Protein AF-A0A3B8TT41-F1 (afdb_monomer_lite)

Radius of gyration: 17.3 Å; chains: 1; bounding box: 31×14×55 Å

Secondary structure (DSSP, 8-state):
-HHHHHHHHHHHHHHHHHHHHHHHHHHHHH-S--HHHHHHHHHHHHHHHHHHHHHHHHHHHHHHHHHHT--

Foldseek 3Di:
DLVVLVVLLVVLVVLLVVLVVQLVVCCVVPVDDDCSNCVSVVSSVVSVVVSVVSVVVSVVVVVVVVVVVVD

Structure (mmCIF, N/CA/C/O backbone):
data_AF-A0A3B8TT41-F1
#
_entry.id   AF-A0A3B8TT41-F1
#
loop_
_atom_site.group_PDB
_atom_site.id
_atom_site.type_symbol
_atom_site.label_atom_id
_atom_site.label_alt_id
_atom_site.label_comp_id
_atom_site.label_asym_id
_atom_site.label_entity_id
_atom_site.label_seq_id
_atom_site.pdbx_PDB_ins_code
_atom_site.Cartn_x
_atom_site.Cartn_y
_atom_site.Cartn_z
_atom_site.occupancy
_atom_site.B_iso_or_equiv
_atom_site.auth_seq_id
_atom_site.auth_comp_id
_atom_site.auth_asym_id
_atom_site.auth_atom_id
_atom_site.pdbx_PDB_model_num
ATOM 1 N N . MET A 1 1 ? -21.163 1.026 12.439 1.00 62.28 1 MET A N 1
ATOM 2 C CA . MET A 1 1 ? -19.725 1.386 12.346 1.00 62.28 1 MET A CA 1
ATOM 3 C C . MET A 1 1 ? -18.791 0.207 12.066 1.00 62.28 1 MET A C 1
ATOM 5 O O . MET A 1 1 ? -18.051 0.300 11.098 1.00 62.28 1 MET A O 1
ATOM 9 N N . LYS A 1 2 ? -18.820 -0.908 12.820 1.00 65.75 2 LYS A N 1
ATOM 10 C CA . LYS A 1 2 ? -17.852 -2.015 12.617 1.00 65.75 2 LYS A CA 1
ATOM 11 C C . LYS A 1 2 ? -17.866 -2.631 11.207 1.00 65.75 2 LYS A C 1
ATOM 13 O O . LYS A 1 2 ? -16.808 -2.794 10.615 1.00 65.75 2 LYS A O 1
ATOM 18 N N . ARG A 1 3 ? -19.056 -2.895 10.645 1.00 76.31 3 ARG A N 1
ATOM 19 C CA . ARG A 1 3 ? -19.210 -3.429 9.274 1.00 76.31 3 ARG A CA 1
ATOM 20 C C . ARG A 1 3 ? -18.731 -2.445 8.195 1.00 76.31 3 ARG A C 1
ATOM 22 O O . ARG A 1 3 ? -18.065 -2.854 7.259 1.00 76.31 3 ARG A O 1
ATOM 29 N N . PHE A 1 4 ? -18.994 -1.148 8.367 1.00 79.06 4 PHE A N 1
ATOM 30 C CA . PHE A 1 4 ? -18.542 -0.102 7.438 1.00 79.06 4 PHE A CA 1
ATOM 31 C C . PHE A 1 4 ? -17.010 -0.031 7.353 1.00 79.06 4 PHE A C 1
ATOM 33 O O . PHE A 1 4 ? -16.452 -0.111 6.265 1.00 79.06 4 PHE A O 1
ATOM 40 N N . LEU A 1 5 ? -16.326 0.012 8.503 1.00 78.00 5 LEU A N 1
ATOM 41 C CA . LEU A 1 5 ? -14.858 -0.003 8.554 1.00 78.00 5 LEU A CA 1
ATOM 42 C C . LEU A 1 5 ? -14.260 -1.299 7.985 1.00 78.00 5 LEU A C 1
ATOM 44 O O . LEU A 1 5 ? -13.092 -1.311 7.625 1.00 78.00 5 LEU A O 1
ATOM 48 N N . PHE A 1 6 ? -15.013 -2.401 7.956 1.00 79.75 6 PHE A N 1
ATOM 49 C CA . PHE A 1 6 ? -14.582 -3.680 7.382 1.00 79.75 6 PHE A CA 1
ATOM 50 C C . PHE A 1 6 ? -14.622 -3.684 5.860 1.00 79.75 6 PHE A C 1
ATOM 52 O O . PHE A 1 6 ? -13.623 -4.024 5.233 1.00 79.75 6 PHE A O 1
ATOM 59 N N . TYR A 1 7 ? -15.717 -3.212 5.265 1.00 85.81 7 TYR A N 1
ATOM 60 C CA . TYR A 1 7 ? -15.777 -3.042 3.814 1.00 85.81 7 TYR A CA 1
ATOM 61 C C . TYR A 1 7 ? -14.750 -2.026 3.31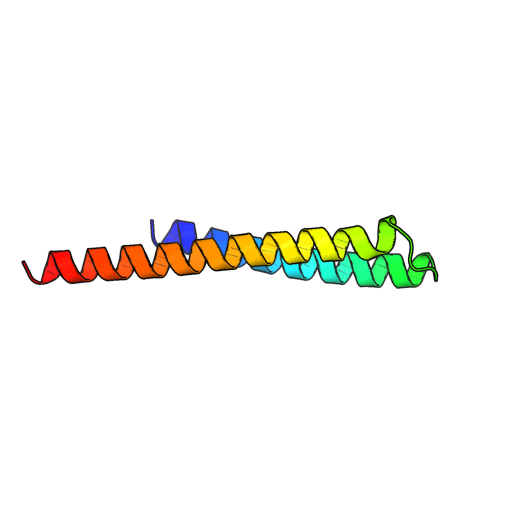4 1.00 85.81 7 TYR A C 1
ATOM 63 O O . TYR A 1 7 ? -14.113 -2.269 2.294 1.00 85.81 7 TYR A O 1
ATOM 71 N N . LEU A 1 8 ? -14.529 -0.938 4.060 1.00 86.25 8 LEU A N 1
ATOM 72 C CA . LEU A 1 8 ? -13.486 0.032 3.726 1.00 86.25 8 LEU A CA 1
ATOM 73 C C . LEU A 1 8 ? -12.093 -0.610 3.747 1.00 86.25 8 LEU A C 1
ATOM 75 O O . LEU A 1 8 ? -11.305 -0.389 2.840 1.00 86.25 8 LEU A O 1
ATOM 79 N N . GLU A 1 9 ? -11.792 -1.433 4.752 1.00 85.25 9 GLU A N 1
ATOM 80 C CA . GLU A 1 9 ? -10.508 -2.135 4.847 1.00 85.25 9 GLU A CA 1
ATOM 81 C C . GLU A 1 9 ? -10.258 -3.041 3.630 1.00 85.25 9 GLU A C 1
ATOM 83 O O . GLU A 1 9 ? -9.184 -2.984 3.037 1.00 85.25 9 GLU A O 1
ATOM 88 N N . ILE A 1 10 ? -11.266 -3.813 3.213 1.00 88.81 10 ILE A N 1
ATOM 89 C CA . ILE A 1 10 ? -11.187 -4.664 2.017 1.00 88.81 10 ILE A CA 1
ATOM 90 C C . ILE A 1 10 ? -11.009 -3.821 0.751 1.00 88.81 10 ILE A C 1
ATOM 92 O O . ILE A 1 10 ? -10.181 -4.163 -0.090 1.00 88.81 10 ILE A O 1
ATOM 96 N N . LEU A 1 11 ? -11.743 -2.712 0.626 1.00 91.19 11 LEU A N 1
ATOM 97 C CA . LEU A 1 11 ? -11.639 -1.798 -0.512 1.00 91.19 11 LEU A CA 1
ATOM 98 C C . LEU A 1 11 ? -10.211 -1.253 -0.660 1.00 91.19 11 LEU A C 1
ATOM 100 O O . LEU A 1 11 ? -9.647 -1.278 -1.750 1.00 91.19 11 LEU A O 1
ATOM 104 N N . TRP A 1 12 ? -9.605 -0.803 0.441 1.00 89.38 12 TRP A N 1
ATOM 105 C CA . TRP A 1 12 ? -8.239 -0.277 0.426 1.00 89.38 12 TRP A CA 1
ATOM 106 C C . TRP A 1 12 ? -7.195 -1.367 0.171 1.00 89.38 12 TRP A C 1
ATOM 108 O O . TRP A 1 12 ? -6.217 -1.109 -0.524 1.00 89.38 12 TRP A O 1
ATOM 118 N N . ILE A 1 13 ? -7.410 -2.595 0.654 1.00 90.00 13 ILE A N 1
ATOM 119 C CA . ILE A 1 13 ? -6.565 -3.744 0.290 1.00 90.00 13 ILE A CA 1
ATOM 120 C C . ILE A 1 13 ? -6.662 -4.022 -1.216 1.00 90.00 13 ILE A C 1
ATOM 122 O O . ILE A 1 13 ? -5.634 -4.177 -1.871 1.00 90.00 13 ILE A O 1
ATOM 126 N N . ALA A 1 14 ? -7.872 -4.032 -1.782 1.00 91.62 14 ALA A N 1
ATOM 127 C CA . ALA A 1 14 ? -8.076 -4.227 -3.215 1.00 91.62 14 ALA A CA 1
ATOM 128 C C . ALA A 1 14 ? -7.407 -3.119 -4.047 1.00 91.62 14 ALA A C 1
ATOM 130 O O . ALA A 1 14 ? -6.786 -3.415 -5.064 1.00 91.62 14 ALA A O 1
ATOM 131 N N . ALA A 1 15 ? -7.458 -1.864 -3.586 1.00 90.00 15 ALA A N 1
ATOM 132 C CA . ALA A 1 15 ? -6.768 -0.744 -4.227 1.00 90.00 15 ALA A CA 1
ATOM 133 C C . ALA A 1 15 ? -5.238 -0.924 -4.236 1.00 90.00 15 ALA A C 1
ATOM 135 O O . ALA A 1 15 ? -4.596 -0.677 -5.257 1.00 90.00 15 ALA A O 1
ATOM 136 N N . ILE A 1 16 ? -4.652 -1.414 -3.136 1.00 91.50 16 ILE A N 1
ATOM 137 C CA . ILE A 1 16 ? -3.217 -1.736 -3.071 1.00 91.50 16 ILE A CA 1
ATOM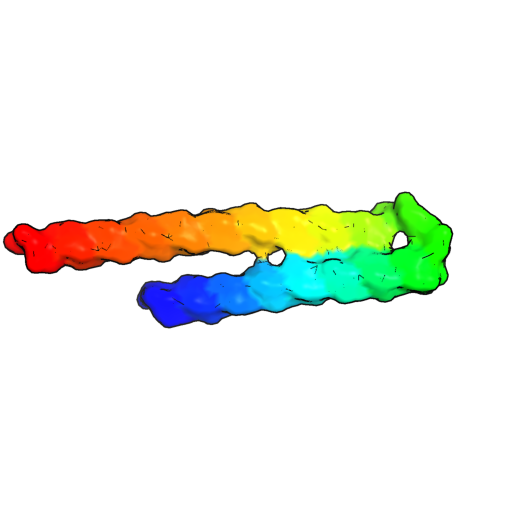 138 C C . ILE A 1 16 ? -2.880 -2.844 -4.073 1.00 91.50 16 ILE A C 1
ATOM 140 O O . ILE A 1 16 ? -1.943 -2.692 -4.853 1.00 91.50 16 ILE A O 1
ATOM 144 N N . VAL A 1 17 ? -3.657 -3.929 -4.104 1.00 93.69 17 VAL A N 1
ATOM 145 C CA . VAL A 1 17 ? -3.429 -5.035 -5.048 1.00 93.69 17 VAL A CA 1
ATOM 146 C C . VAL A 1 17 ? -3.510 -4.540 -6.493 1.00 93.69 17 VAL A C 1
ATOM 148 O O . VAL A 1 17 ? -2.582 -4.774 -7.262 1.00 93.69 17 VAL A O 1
ATOM 151 N N . ALA A 1 18 ? -4.550 -3.776 -6.837 1.00 92.75 18 ALA A N 1
ATOM 152 C CA . ALA A 1 18 ? -4.711 -3.198 -8.168 1.00 92.75 18 ALA A CA 1
ATOM 153 C C . ALA A 1 18 ? -3.520 -2.311 -8.556 1.00 92.75 18 ALA A C 1
ATOM 155 O O . ALA A 1 18 ? -3.021 -2.402 -9.673 1.00 92.75 18 ALA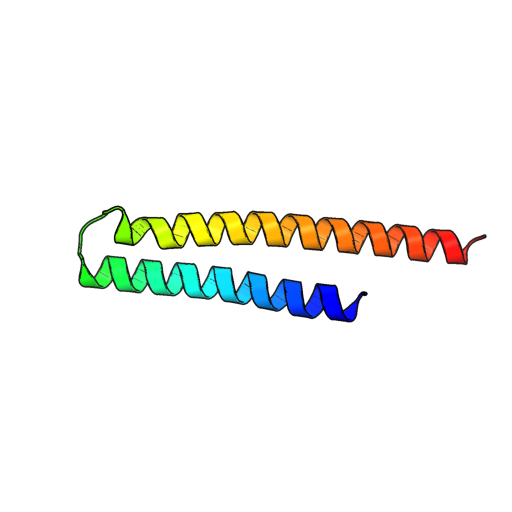 A O 1
ATOM 156 N N . SER A 1 19 ? -3.012 -1.501 -7.624 1.00 91.75 19 SER A N 1
ATOM 157 C CA . SER A 1 19 ? -1.858 -0.637 -7.878 1.00 91.75 19 SER A CA 1
ATOM 158 C C . SER A 1 19 ? -0.578 -1.418 -8.210 1.00 91.75 19 SER A C 1
ATOM 160 O O . SER A 1 19 ? 0.176 -1.016 -9.096 1.00 91.75 19 SER A O 1
ATOM 162 N N . VAL A 1 20 ? -0.366 -2.571 -7.565 1.00 92.19 20 VAL A N 1
ATOM 163 C CA . VAL A 1 20 ? 0.767 -3.467 -7.839 1.00 92.19 20 VAL A CA 1
ATOM 164 C C . VAL A 1 20 ? 0.590 -4.163 -9.188 1.00 92.19 20 VAL A C 1
ATOM 166 O O . VAL A 1 20 ? 1.548 -4.272 -9.950 1.00 92.19 20 VAL A O 1
ATOM 169 N N . THR A 1 21 ? -0.631 -4.591 -9.519 1.00 93.06 21 THR A N 1
ATOM 170 C CA . THR A 1 21 ? -0.935 -5.189 -10.827 1.00 93.06 21 THR A CA 1
ATOM 171 C C . THR A 1 21 ? -0.700 -4.196 -11.964 1.00 93.06 21 THR A C 1
ATOM 173 O O . THR A 1 21 ? -0.055 -4.542 -12.949 1.00 93.06 21 THR A O 1
ATOM 176 N N . VAL A 1 22 ? -1.159 -2.949 -11.814 1.00 91.38 22 VAL A N 1
ATOM 177 C CA . VAL A 1 22 ? -0.951 -1.887 -12.812 1.00 91.38 22 VAL A CA 1
ATOM 178 C C . VAL A 1 22 ? 0.529 -1.519 -12.928 1.00 91.38 22 VAL A C 1
ATOM 180 O O . VAL A 1 22 ? 1.015 -1.335 -14.038 1.00 91.38 22 VAL A O 1
ATOM 183 N N . PHE A 1 23 ? 1.270 -1.467 -11.815 1.00 90.06 23 PHE A N 1
ATOM 184 C CA . PHE A 1 23 ? 2.726 -1.297 -11.850 1.00 90.06 23 PHE A CA 1
ATOM 185 C C . PHE A 1 23 ? 3.400 -2.394 -12.684 1.00 90.06 23 PHE A C 1
ATOM 187 O O . PHE A 1 23 ? 4.175 -2.083 -13.584 1.00 90.06 23 PHE A O 1
ATOM 194 N N . ALA A 1 24 ? 3.083 -3.664 -12.412 1.00 90.12 24 ALA A N 1
ATOM 195 C CA . ALA A 1 24 ? 3.668 -4.796 -13.126 1.00 90.12 24 ALA A CA 1
ATOM 196 C C . ALA A 1 24 ? 3.322 -4.769 -14.623 1.00 90.12 24 ALA A C 1
ATOM 198 O O . ALA A 1 24 ? 4.195 -5.008 -15.455 1.00 90.12 24 ALA A O 1
ATOM 199 N N . TRP A 1 25 ? 2.077 -4.417 -14.961 1.00 91.94 25 TRP A N 1
ATOM 200 C CA . TRP A 1 25 ? 1.632 -4.256 -16.345 1.00 91.94 25 TRP A CA 1
ATOM 201 C C . TRP A 1 25 ? 2.382 -3.129 -17.065 1.00 91.94 25 TRP A C 1
ATOM 203 O O . TRP A 1 25 ? 2.964 -3.348 -18.124 1.00 91.94 25 TRP A O 1
ATOM 213 N N . ASN A 1 26 ? 2.438 -1.938 -16.463 1.00 89.12 26 ASN A N 1
ATOM 214 C CA . ASN A 1 26 ? 3.120 -0.783 -17.049 1.00 89.12 26 ASN A CA 1
ATOM 215 C C . ASN A 1 26 ? 4.630 -1.016 -17.186 1.00 89.12 26 ASN A C 1
ATOM 217 O O . ASN A 1 26 ? 5.229 -0.576 -18.164 1.00 89.12 26 ASN A O 1
ATOM 221 N N . PHE A 1 27 ? 5.246 -1.712 -16.226 1.00 87.25 27 PHE A N 1
ATOM 222 C CA . PHE A 1 27 ? 6.658 -2.082 -16.296 1.00 87.25 27 PHE A CA 1
ATOM 223 C C . PHE A 1 27 ? 6.924 -3.078 -17.433 1.00 87.25 27 PHE A C 1
ATOM 225 O O . PHE A 1 27 ? 7.910 -2.922 -18.153 1.00 87.25 27 PHE A O 1
ATOM 232 N N . TYR A 1 28 ? 6.030 -4.056 -17.625 1.00 88.94 28 TYR A N 1
ATOM 233 C CA . TYR A 1 28 ? 6.124 -5.023 -18.718 1.00 88.94 28 TYR A CA 1
ATOM 234 C C . TYR A 1 28 ? 5.982 -4.361 -20.096 1.00 88.94 28 TYR A C 1
ATOM 236 O O . TYR A 1 28 ? 6.782 -4.649 -20.981 1.00 88.94 28 TYR A O 1
ATOM 244 N N . GLU A 1 29 ? 5.021 -3.449 -20.277 1.00 88.94 29 GLU A N 1
ATOM 245 C CA . GLU A 1 29 ? 4.833 -2.765 -21.565 1.00 88.94 29 GLU A CA 1
ATOM 246 C C . GLU A 1 29 ? 5.914 -1.725 -21.880 1.00 88.94 29 GLU A C 1
ATOM 248 O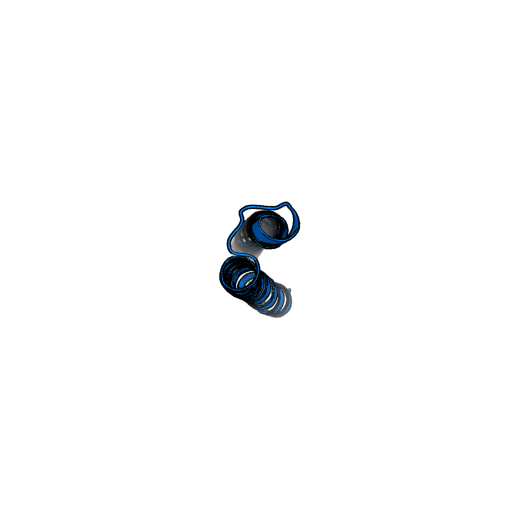 O . GLU A 1 29 ? 6.384 -1.655 -23.013 1.00 88.94 29 GLU A O 1
ATOM 253 N N . GLN A 1 30 ? 6.298 -0.879 -20.916 1.00 83.44 3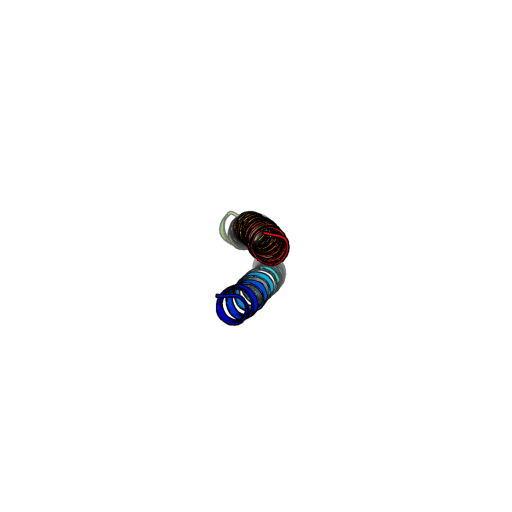0 GLN A N 1
ATOM 254 C CA . GLN A 1 30 ? 7.173 0.265 -21.209 1.00 83.44 30 GLN A CA 1
ATOM 255 C C . GLN A 1 30 ? 8.662 -0.074 -21.163 1.00 83.44 30 GLN A C 1
ATOM 257 O O . GLN A 1 30 ? 9.465 0.709 -21.675 1.00 83.44 30 GLN A O 1
ATOM 262 N N . GLY A 1 31 ? 9.053 -1.166 -20.495 1.00 78.00 31 GLY A N 1
ATOM 263 C CA . GLY A 1 31 ? 10.455 -1.584 -20.355 1.00 78.00 31 GLY A CA 1
ATOM 264 C C . GLY A 1 31 ? 11.386 -0.526 -19.740 1.00 78.00 31 GLY A C 1
ATOM 265 O O . GLY A 1 31 ? 12.605 -0.658 -19.813 1.00 78.00 31 GLY A O 1
ATOM 266 N N . SER A 1 32 ? 10.834 0.546 -19.161 1.00 77.31 32 SER A N 1
ATOM 267 C CA . SER A 1 32 ? 11.559 1.713 -18.655 1.00 77.31 32 SER A CA 1
ATOM 268 C C . SER A 1 32 ? 10.894 2.248 -17.390 1.00 77.31 32 SER A C 1
ATOM 270 O O . SER A 1 32 ? 9.675 2.208 -17.238 1.00 77.31 32 SER A O 1
ATOM 272 N N . PHE A 1 33 ? 11.697 2.747 -16.450 1.00 78.06 33 PHE A N 1
ATOM 273 C CA . PHE A 1 33 ? 11.216 3.184 -15.138 1.00 78.06 33 PHE A CA 1
ATOM 274 C C . PHE A 1 33 ? 10.772 4.657 -15.159 1.00 78.06 33 PHE A C 1
ATOM 276 O O . PHE A 1 33 ? 11.416 5.528 -14.581 1.00 78.06 33 PHE A O 1
ATOM 283 N N . ASN A 1 34 ? 9.676 4.939 -15.866 1.00 84.88 34 ASN A N 1
ATOM 284 C CA . ASN A 1 34 ? 9.110 6.286 -16.006 1.00 84.88 34 ASN A CA 1
ATOM 285 C C . ASN A 1 34 ? 8.003 6.582 -14.980 1.00 84.88 34 ASN A C 1
ATOM 287 O O . ASN A 1 34 ? 7.500 5.677 -14.312 1.00 84.88 34 ASN A O 1
ATOM 291 N N . VAL A 1 35 ? 7.586 7.856 -14.889 1.00 83.25 35 VAL A N 1
ATOM 292 C CA . VAL A 1 35 ? 6.514 8.340 -13.986 1.00 83.25 35 VAL A CA 1
ATOM 293 C C . VAL A 1 35 ? 5.277 7.448 -14.040 1.00 83.25 35 VAL A C 1
ATOM 295 O O . VAL A 1 35 ? 4.745 7.070 -13.002 1.00 83.25 35 VAL A O 1
ATOM 298 N N . SER A 1 36 ? 4.859 7.060 -15.243 1.00 80.50 36 SER A N 1
ATOM 299 C CA . SER A 1 36 ? 3.696 6.207 -15.504 1.00 80.50 36 SER A CA 1
ATOM 300 C C . SER A 1 36 ? 3.800 4.814 -14.873 1.00 80.50 36 SER A C 1
ATOM 302 O O . SER A 1 36 ? 2.783 4.191 -14.568 1.00 80.50 36 SER A O 1
ATOM 304 N N . VAL A 1 37 ? 5.024 4.325 -14.667 1.00 82.56 37 VAL A N 1
ATOM 305 C CA . VAL A 1 37 ? 5.295 3.020 -14.071 1.00 82.56 37 VAL A CA 1
ATOM 306 C C . VAL A 1 37 ? 5.262 3.118 -12.555 1.00 82.56 37 VAL A C 1
ATOM 308 O O . VAL A 1 37 ? 4.500 2.389 -11.935 1.00 82.56 37 VAL A O 1
ATOM 311 N N . TYR A 1 38 ? 6.007 4.039 -11.935 1.00 84.44 38 TYR A N 1
ATOM 312 C CA . TYR A 1 38 ? 6.091 4.098 -10.468 1.00 84.44 38 TYR A CA 1
ATOM 313 C C . TYR A 1 38 ? 4.942 4.865 -9.788 1.00 84.44 38 TYR A C 1
ATOM 315 O O . TYR A 1 38 ? 4.730 4.684 -8.588 1.00 84.44 38 TYR A O 1
ATOM 323 N N . MET A 1 39 ? 4.170 5.689 -10.510 1.00 89.31 39 MET A N 1
ATOM 324 C CA . MET A 1 39 ? 2.982 6.369 -9.964 1.00 89.31 39 MET A CA 1
ATOM 325 C C . MET A 1 39 ? 1.983 5.409 -9.303 1.00 89.31 39 MET A C 1
ATOM 327 O O . MET A 1 39 ? 1.633 5.651 -8.146 1.00 89.31 39 MET A O 1
ATOM 331 N N . PRO A 1 40 ? 1.578 4.302 -9.962 1.00 88.25 40 PRO A N 1
ATOM 332 C CA . PRO A 1 40 ? 0.769 3.256 -9.349 1.00 88.25 40 PRO A CA 1
ATOM 333 C C . PRO A 1 40 ? 1.286 2.821 -7.973 1.00 88.25 40 PRO A C 1
ATOM 335 O O . PRO A 1 40 ? 0.513 2.803 -7.015 1.00 88.25 40 PRO A O 1
ATOM 338 N N . LEU A 1 41 ? 2.595 2.582 -7.819 1.00 87.81 41 LEU A N 1
ATOM 339 C CA . LEU A 1 41 ? 3.182 2.205 -6.527 1.00 87.81 41 LEU A CA 1
ATOM 340 C C . LEU A 1 41 ? 3.047 3.300 -5.469 1.00 87.81 41 LEU A C 1
ATOM 342 O O . LEU A 1 41 ? 2.744 2.991 -4.318 1.00 87.81 41 LEU A O 1
ATOM 346 N N . ILE A 1 42 ? 3.232 4.571 -5.836 1.00 89.19 42 ILE A N 1
ATOM 347 C CA . ILE A 1 42 ? 3.054 5.699 -4.908 1.00 89.19 42 ILE A CA 1
ATOM 348 C C . ILE A 1 42 ? 1.597 5.761 -4.433 1.00 89.19 42 ILE A C 1
ATOM 350 O O . ILE A 1 42 ? 1.340 5.836 -3.229 1.00 89.19 42 ILE A O 1
ATOM 354 N N . THR A 1 43 ? 0.632 5.661 -5.350 1.00 90.19 43 THR A N 1
ATOM 355 C CA . THR A 1 43 ? -0.798 5.614 -4.998 1.00 90.19 43 THR A CA 1
ATOM 356 C C . THR A 1 43 ? -1.163 4.391 -4.151 1.00 90.19 43 THR A C 1
ATOM 358 O O . THR A 1 43 ? -1.961 4.504 -3.215 1.00 90.19 43 THR A O 1
ATOM 361 N N . GLY A 1 44 ? -0.541 3.237 -4.408 1.00 90.38 44 GLY A N 1
ATOM 362 C CA . GLY A 1 44 ? -0.656 2.041 -3.574 1.00 90.38 44 GLY A CA 1
ATOM 363 C C . GLY A 1 44 ? -0.106 2.255 -2.164 1.00 90.38 44 GLY A C 1
ATOM 364 O O . GLY A 1 44 ? -0.760 1.921 -1.177 1.00 90.38 44 GLY A O 1
ATOM 365 N N . GLY A 1 45 ? 1.057 2.896 -2.050 1.00 89.50 45 GLY A N 1
ATOM 366 C CA . GLY A 1 45 ? 1.664 3.261 -0.771 1.00 89.50 45 GLY A CA 1
ATOM 367 C C . GLY A 1 45 ? 0.773 4.191 0.055 1.00 89.50 45 GLY A C 1
ATOM 368 O O . GLY A 1 45 ? 0.523 3.926 1.232 1.00 89.50 45 GLY A O 1
ATOM 369 N N . LEU A 1 46 ? 0.213 5.233 -0.570 1.00 91.75 46 LEU A N 1
ATOM 370 C CA . LEU A 1 46 ? -0.748 6.136 0.077 1.00 91.75 46 LEU A CA 1
ATOM 371 C C . LEU A 1 46 ? -2.007 5.391 0.546 1.00 91.75 46 LEU A C 1
ATOM 373 O O . LEU A 1 46 ? -2.472 5.606 1.668 1.00 91.75 46 LEU A O 1
ATOM 377 N N . SER A 1 47 ? -2.510 4.458 -0.263 1.00 90.69 47 SER A N 1
ATOM 378 C CA . SER A 1 47 ? -3.629 3.581 0.108 1.00 90.69 47 SER A CA 1
ATOM 379 C C . SER A 1 47 ? -3.311 2.740 1.355 1.00 90.69 47 SER A C 1
ATOM 381 O O . SER A 1 47 ? -4.164 2.571 2.229 1.00 90.69 47 SER A O 1
ATOM 383 N N . GLY A 1 48 ? -2.062 2.286 1.506 1.00 88.94 48 GLY A N 1
ATOM 384 C CA . GLY A 1 48 ? -1.570 1.612 2.712 1.00 88.94 48 GLY A CA 1
ATOM 385 C C . GLY A 1 48 ? -1.583 2.492 3.968 1.00 88.94 48 GLY A C 1
ATOM 386 O O . GLY A 1 48 ? -1.970 2.028 5.043 1.00 88.94 48 GLY A O 1
ATOM 387 N N . ILE A 1 49 ? -1.233 3.777 3.846 1.00 91.44 49 ILE A N 1
ATOM 388 C CA . ILE A 1 49 ? -1.301 4.740 4.962 1.00 91.44 49 ILE A CA 1
ATOM 389 C C . ILE A 1 49 ? -2.755 4.951 5.403 1.00 91.44 49 ILE A C 1
ATOM 391 O O . ILE A 1 49 ? -3.055 4.990 6.602 1.00 91.44 49 ILE A O 1
ATOM 395 N N . VAL A 1 50 ? -3.682 5.046 4.448 1.00 89.62 50 VAL A N 1
ATOM 396 C CA . VAL A 1 50 ? -5.116 5.157 4.747 1.00 89.62 50 VAL A CA 1
ATOM 397 C C . VAL A 1 50 ? -5.622 3.892 5.447 1.00 89.62 50 VAL A C 1
ATOM 399 O O . VAL A 1 50 ? -6.276 3.987 6.490 1.00 89.62 50 VAL A O 1
ATOM 402 N N . LEU A 1 51 ? -5.242 2.709 4.953 1.00 91.31 51 LEU A N 1
ATOM 403 C CA . LEU A 1 51 ? -5.558 1.421 5.576 1.00 91.31 51 LEU A CA 1
ATOM 404 C C . LEU A 1 51 ? -5.060 1.349 7.030 1.00 91.31 51 LEU A C 1
ATOM 406 O O . LEU A 1 51 ? -5.795 0.916 7.923 1.00 91.31 51 LEU A O 1
ATOM 410 N N . TRP A 1 52 ? -3.835 1.812 7.292 1.00 88.62 52 TRP A N 1
ATOM 411 C CA . TRP A 1 52 ? -3.269 1.877 8.641 1.00 88.62 52 TRP A CA 1
ATOM 412 C C . TRP A 1 52 ? -4.108 2.760 9.571 1.00 88.62 52 TRP A C 1
ATOM 414 O O . TRP A 1 52 ? -4.435 2.359 10.694 1.00 88.62 52 TRP A O 1
ATOM 424 N N . ASN A 1 53 ? -4.499 3.949 9.108 1.00 89.94 53 ASN A N 1
ATOM 425 C CA . ASN A 1 53 ? -5.336 4.861 9.886 1.00 89.94 53 ASN A CA 1
ATOM 426 C C . ASN A 1 53 ? -6.708 4.256 10.205 1.00 89.94 53 ASN A C 1
ATOM 428 O O . ASN A 1 53 ? -7.157 4.335 11.349 1.00 89.94 53 ASN A O 1
ATOM 432 N N . ILE A 1 54 ? -7.337 3.575 9.245 1.00 86.38 54 ILE A N 1
ATOM 433 C CA . ILE A 1 54 ? -8.622 2.888 9.444 1.00 86.38 54 ILE A CA 1
ATOM 434 C C . ILE A 1 54 ? -8.499 1.782 10.496 1.00 86.38 54 ILE A C 1
ATOM 436 O O . ILE A 1 54 ? -9.338 1.683 11.396 1.00 86.38 54 ILE A O 1
ATOM 440 N N . ARG A 1 55 ? -7.432 0.974 10.439 1.00 85.75 55 ARG A N 1
ATOM 441 C CA . ARG A 1 55 ? -7.158 -0.065 11.447 1.00 85.75 55 ARG A CA 1
ATOM 442 C C . ARG A 1 55 ? -6.971 0.531 12.839 1.00 85.75 55 ARG A C 1
ATOM 444 O O . ARG A 1 55 ? -7.520 0.014 13.814 1.00 85.75 55 ARG A O 1
ATOM 451 N N . ARG A 1 56 ? -6.241 1.646 12.935 1.00 86.81 56 ARG A N 1
ATOM 452 C CA . ARG A 1 56 ? -6.025 2.362 14.198 1.00 86.81 56 ARG A CA 1
ATOM 453 C C . ARG A 1 56 ? -7.333 2.915 14.762 1.00 86.81 56 ARG A C 1
ATOM 455 O O . ARG A 1 56 ? -7.600 2.737 15.950 1.00 86.81 56 ARG A O 1
ATOM 462 N N . GLN A 1 57 ? -8.172 3.512 13.915 1.00 85.12 57 GLN A N 1
ATOM 463 C CA . GLN A 1 57 ? -9.500 3.987 14.305 1.00 85.12 57 GLN A CA 1
ATOM 464 C C . GLN A 1 57 ? -10.393 2.839 14.779 1.00 85.12 57 GLN A C 1
ATOM 466 O O . GLN A 1 57 ? -11.016 2.962 15.831 1.00 85.12 57 GLN A O 1
ATOM 471 N N . ARG A 1 58 ? -10.417 1.694 14.079 1.00 82.12 58 ARG A N 1
ATOM 472 C CA . ARG A 1 58 ? -11.182 0.519 14.532 1.00 82.12 58 ARG A CA 1
ATOM 473 C C . ARG A 1 58 ? -10.756 0.095 15.940 1.00 82.12 58 ARG A C 1
ATOM 475 O O . ARG A 1 58 ? -11.615 -0.042 16.807 1.00 82.12 58 ARG A O 1
ATOM 482 N N . LYS A 1 59 ? -9.448 -0.034 16.188 1.00 83.19 59 LYS A N 1
ATOM 483 C CA . LYS A 1 59 ? -8.911 -0.428 17.502 1.00 83.19 59 LYS A CA 1
ATOM 484 C C . LYS A 1 59 ? -9.293 0.567 18.607 1.00 83.19 59 LYS A C 1
ATOM 486 O O . LYS A 1 59 ? -9.621 0.163 19.722 1.00 83.19 59 LYS A O 1
ATOM 491 N N . PHE A 1 60 ? -9.301 1.862 18.293 1.00 85.62 60 PHE A N 1
ATOM 492 C CA . PHE A 1 60 ? -9.760 2.908 19.209 1.00 85.62 60 PHE A CA 1
ATOM 493 C C . PHE A 1 60 ? -11.254 2.776 19.549 1.00 85.62 60 PHE A C 1
ATOM 495 O O . PHE A 1 60 ? -11.615 2.750 20.726 1.00 85.62 60 PHE A O 1
ATOM 502 N N . TYR A 1 61 ? -12.121 2.607 18.544 1.00 79.50 61 TYR A N 1
ATOM 503 C CA . TYR A 1 61 ? -13.558 2.400 18.762 1.00 79.50 61 TYR A CA 1
ATOM 504 C C . TYR A 1 61 ? -13.868 1.108 19.525 1.00 79.50 61 TYR A C 1
ATOM 506 O O . TYR A 1 61 ? -14.782 1.093 20.349 1.00 79.50 61 TYR A O 1
ATOM 514 N N . ASP A 1 62 ? -13.104 0.038 19.297 1.00 80.19 62 ASP A N 1
ATOM 515 C CA . ASP A 1 62 ? -13.247 -1.210 20.053 1.00 80.19 62 ASP A CA 1
ATOM 516 C C . ASP A 1 62 ? -12.881 -1.025 21.535 1.00 80.19 62 ASP A C 1
ATOM 518 O O . ASP A 1 62 ? -13.564 -1.565 22.406 1.00 80.19 62 ASP A O 1
ATOM 522 N N . THR A 1 63 ? -11.871 -0.200 21.829 1.00 82.06 63 THR A N 1
ATOM 523 C CA . THR A 1 63 ? -11.446 0.118 23.205 1.00 82.06 63 THR A CA 1
ATOM 524 C C . THR A 1 63 ? -12.465 1.008 23.924 1.00 82.06 63 THR A C 1
ATOM 526 O O . THR A 1 63 ? -12.762 0.800 25.096 1.00 82.06 63 THR A O 1
ATOM 529 N N . LEU A 1 64 ? -13.059 1.983 23.229 1.00 80.75 64 LEU A N 1
ATOM 530 C CA . LEU A 1 64 ? -14.149 2.798 23.779 1.00 80.75 64 LEU A CA 1
ATOM 531 C C . LEU A 1 64 ? -15.403 1.963 24.070 1.00 80.75 64 LEU A C 1
ATOM 533 O O . LEU A 1 64 ? -16.040 2.135 25.109 1.00 80.75 64 LEU A O 1
ATOM 537 N N . ALA A 1 65 ? -15.750 1.045 23.166 1.00 74.62 65 ALA A N 1
ATOM 538 C CA . ALA A 1 65 ? -16.902 0.169 23.338 1.00 74.62 65 ALA A CA 1
ATOM 539 C C . ALA A 1 65 ? -16.724 -0.810 24.509 1.00 74.62 65 ALA A C 1
ATOM 541 O O . ALA A 1 65 ? -17.699 -1.092 25.205 1.00 74.62 65 ALA A O 1
ATOM 542 N N . SER A 1 66 ? -15.505 -1.309 24.756 1.00 73.75 66 SER A N 1
ATOM 543 C CA . SER A 1 66 ? -15.236 -2.168 25.915 1.00 73.75 66 SER A CA 1
ATOM 544 C C . SER A 1 66 ? -15.312 -1.391 27.230 1.00 73.75 66 SER A C 1
ATOM 546 O O . SER A 1 66 ? -15.933 -1.874 28.171 1.00 73.75 66 SER A O 1
ATOM 548 N N . LYS A 1 67 ? -14.788 -0.157 27.271 1.00 68.25 67 LYS A N 1
ATOM 549 C CA . LYS A 1 67 ? -14.818 0.706 28.463 1.00 68.25 67 LYS A CA 1
ATOM 550 C C . LYS A 1 67 ? -16.230 1.131 28.882 1.00 68.25 67 LYS A C 1
ATOM 552 O O . LYS A 1 67 ? -16.481 1.323 30.063 1.00 68.25 67 LYS A O 1
ATOM 557 N N . LYS A 1 68 ? -17.155 1.266 27.925 1.00 63.72 68 LYS A N 1
ATOM 558 C CA . LYS A 1 68 ? -18.570 1.573 28.200 1.00 63.72 68 LYS A CA 1
ATOM 559 C C . LYS A 1 68 ? -19.329 0.392 28.821 1.00 63.72 68 LYS A C 1
ATOM 561 O O . LYS A 1 68 ? -20.370 0.602 29.422 1.00 63.72 68 LYS A O 1
ATOM 566 N N . LYS A 1 69 ? -18.844 -0.841 28.652 1.00 59.09 69 LYS A N 1
ATOM 567 C CA . LYS A 1 69 ? -19.515 -2.053 29.151 1.00 59.09 69 LYS A CA 1
ATOM 568 C C . LYS A 1 69 ? -19.148 -2.389 30.605 1.00 59.09 69 LYS A C 1
ATOM 570 O O . LYS A 1 69 ? -19.782 -3.252 31.197 1.00 59.09 69 LYS A O 1
ATOM 575 N N . THR A 1 70 ? -18.110 -1.747 31.139 1.00 57.25 70 THR A N 1
ATOM 576 C CA . THR A 1 70 ? -17.596 -1.907 32.510 1.00 57.25 70 THR A CA 1
ATOM 577 C C . THR A 1 70 ? -17.946 -0.743 33.444 1.00 57.25 70 THR A C 1
ATOM 579 O O . THR A 1 70 ? -17.525 -0.764 34.597 1.00 57.25 70 THR A O 1
ATOM 582 N N . SER A 1 71 ? -18.697 0.252 32.960 1.00 49.38 71 SER A N 1
ATOM 583 C CA . SER A 1 71 ? -19.325 1.321 33.752 1.00 49.38 71 SER A CA 1
ATOM 584 C C . SER A 1 71 ? -20.816 1.063 33.880 1.00 49.38 71 SER A C 1
ATOM 586 O O . SER A 1 71 ? -21.382 1.623 34.840 1.00 49.38 71 SER A O 1
#

pLDDT: mean 83.87, std 9.2, range [49.38, 93.69]

Sequence (71 aa):
MKRFLF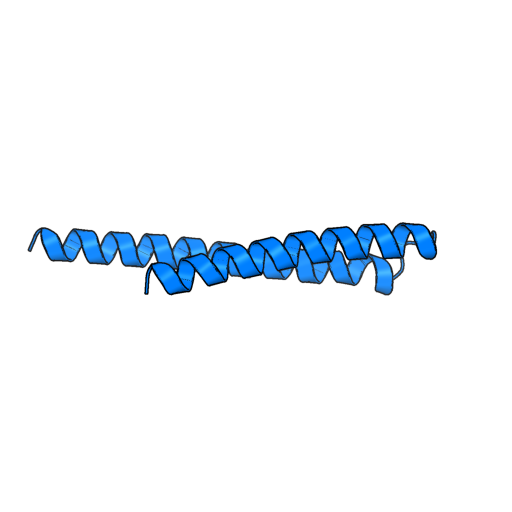YLEILWIAAIVASVTVFAWNFYEQGSFNVSVYMPLITGGLSGIVLWNIRRQRKFYDTLASKKKTS